Protein AF-A0A4S2FAG5-F1 (afdb_monomer)

Mean predicted aligned error: 13.87 Å

Foldseek 3Di:
DCPVVVVVVVVVVVVVVVVVVVVVVVVCVVVVNDDDPDPDPPPDQCDLVNLVVVPVVDPFDQQWKWKWFQAADPVPSHIDIDIDFPCVLPPPQDVVVVVDPDDLVPGPSGHGHGDDSVNSSCQVRPPDDDDRSTIHDIDRHHPDDDPDDDD

Secondary structure (DSSP, 8-state):
--HHHHHHHHHHHHHHHHHHHHHHHHHHHHTT------------PPPHHHHHHHHHT--S-SS-EEEE-SS--TTTSPPPEEE-BTTTT-TTT-GGGGT----TTS-TT--BPPP-HHHHHHHHH--S--S-TT----EEPPSS---PPP-

Structure (mmCIF, N/CA/C/O backbone):
data_AF-A0A4S2FAG5-F1
#
_entry.id   AF-A0A4S2FAG5-F1
#
loop_
_atom_site.group_PDB
_atom_site.id
_atom_site.type_symbol
_atom_site.label_atom_id
_atom_site.label_alt_id
_atom_site.label_comp_id
_atom_site.label_asym_id
_atom_site.label_entity_id
_atom_site.label_seq_id
_atom_site.pdbx_PDB_ins_code
_atom_site.Cartn_x
_atom_site.Cartn_y
_atom_site.Cartn_z
_atom_site.occupancy
_atom_site.B_iso_or_equiv
_atom_site.auth_seq_id
_atom_site.auth_comp_id
_atom_site.auth_asym_id
_atom_site.auth_atom_id
_atom_site.pdbx_PDB_model_num
ATOM 1 N N . MET A 1 1 ? 18.153 -6.853 29.502 1.00 52.03 1 MET A N 1
ATOM 2 C CA . MET A 1 1 ? 17.313 -7.013 30.706 1.00 52.03 1 MET A CA 1
ATOM 3 C C . MET A 1 1 ? 16.251 -5.906 30.869 1.00 52.03 1 MET A C 1
ATOM 5 O O . MET A 1 1 ? 15.653 -5.838 31.925 1.00 52.03 1 MET A O 1
ATOM 9 N N . ASN A 1 2 ? 15.927 -5.096 29.842 1.00 58.12 2 ASN A N 1
ATOM 10 C CA . ASN A 1 2 ? 14.979 -3.962 29.972 1.00 58.12 2 ASN A CA 1
ATOM 11 C C . ASN A 1 2 ? 13.579 -4.225 29.374 1.00 58.12 2 ASN A C 1
ATOM 13 O O . ASN A 1 2 ? 12.755 -3.320 29.333 1.00 58.12 2 ASN A O 1
ATOM 17 N N . GLY A 1 3 ? 13.322 -5.435 28.860 1.00 58.47 3 GLY A N 1
ATOM 18 C CA . GLY A 1 3 ? 12.026 -5.794 28.265 1.00 58.47 3 GLY A CA 1
ATOM 19 C C . GLY A 1 3 ? 10.929 -6.039 29.306 1.00 58.47 3 GLY A C 1
ATOM 20 O O . GLY A 1 3 ? 9.807 -5.598 29.099 1.00 58.47 3 GLY A O 1
ATOM 21 N N . SER A 1 4 ? 11.278 -6.659 30.443 1.00 67.38 4 SER A N 1
ATOM 22 C CA . SER A 1 4 ? 10.329 -7.005 31.521 1.00 67.38 4 SER A CA 1
ATOM 23 C C . SER A 1 4 ? 9.699 -5.764 32.150 1.00 67.38 4 SER A C 1
ATOM 25 O O . SER A 1 4 ? 8.486 -5.616 32.126 1.00 67.38 4 SER A O 1
ATOM 27 N N . LEU A 1 5 ? 10.530 -4.799 32.564 1.00 73.12 5 LEU A N 1
ATOM 28 C CA . LEU A 1 5 ? 10.079 -3.548 33.191 1.00 73.12 5 LEU A CA 1
ATOM 29 C C . LEU A 1 5 ? 9.173 -2.701 32.281 1.00 73.12 5 LEU A C 1
ATOM 31 O O . LEU A 1 5 ? 8.314 -1.967 32.758 1.00 73.12 5 LEU A O 1
ATOM 35 N N . TYR A 1 6 ? 9.365 -2.778 30.960 1.00 75.44 6 TYR A N 1
ATOM 36 C CA . TYR A 1 6 ? 8.515 -2.066 30.004 1.00 75.44 6 TYR A CA 1
ATOM 37 C C . TYR A 1 6 ? 7.152 -2.745 29.830 1.00 75.44 6 TYR A C 1
ATOM 39 O O . TYR A 1 6 ? 6.149 -2.058 29.658 1.00 75.44 6 TYR A O 1
ATOM 47 N N . GLN A 1 7 ? 7.114 -4.079 29.869 1.00 79.75 7 GLN A N 1
ATOM 48 C CA . GLN A 1 7 ? 5.867 -4.844 29.815 1.00 79.75 7 GLN A CA 1
ATOM 49 C C . GLN A 1 7 ? 5.056 -4.681 31.099 1.00 79.75 7 GLN A C 1
ATOM 51 O O . GLN A 1 7 ? 3.880 -4.352 31.003 1.00 79.75 7 GLN A O 1
ATOM 56 N N . GLU A 1 8 ? 5.699 -4.751 32.264 1.00 80.94 8 GLU A N 1
ATOM 57 C CA . GLU A 1 8 ? 5.065 -4.497 33.565 1.00 80.94 8 GLU A CA 1
ATOM 58 C C . GLU A 1 8 ? 4.441 -3.089 33.621 1.00 80.94 8 GLU A C 1
ATOM 60 O O . GLU A 1 8 ? 3.266 -2.934 33.941 1.00 80.94 8 GLU A O 1
ATOM 65 N N . GLY A 1 9 ? 5.168 -2.052 33.181 1.00 88.38 9 GLY A N 1
ATOM 66 C CA . GLY A 1 9 ? 4.621 -0.690 33.127 1.00 88.38 9 GLY A CA 1
ATOM 67 C C . GLY A 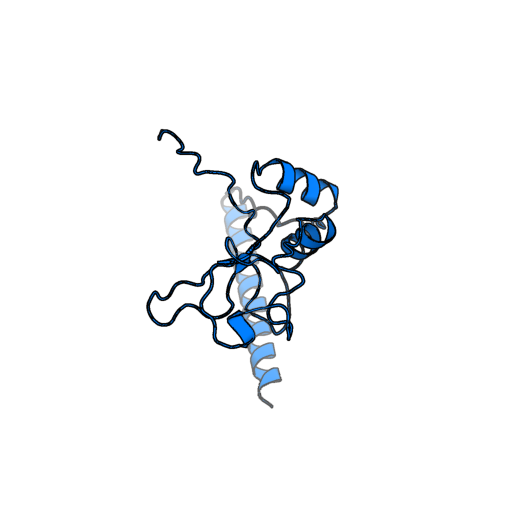1 9 ? 3.489 -0.498 32.104 1.00 88.38 9 GLY A C 1
ATOM 68 O O . GLY A 1 9 ? 2.665 0.410 32.247 1.00 88.38 9 GLY A O 1
ATOM 69 N N . LEU A 1 10 ? 3.429 -1.330 31.055 1.00 91.69 10 LEU A N 1
ATOM 70 C CA . LEU A 1 10 ? 2.287 -1.353 30.138 1.00 91.69 10 LEU A CA 1
ATOM 71 C C . LEU A 1 10 ? 1.073 -2.017 30.785 1.00 91.69 10 LEU A C 1
ATOM 73 O O . LEU A 1 10 ? -0.029 -1.493 30.641 1.00 91.69 10 LEU A O 1
ATOM 77 N N . GLU A 1 11 ? 1.273 -3.133 31.480 1.00 91.31 11 GLU A N 1
ATOM 78 C CA . GLU A 1 11 ? 0.218 -3.887 32.161 1.00 91.31 11 GLU A CA 1
ATOM 79 C C . GLU A 1 11 ? -0.445 -3.037 33.252 1.00 91.31 11 GLU A C 1
ATOM 81 O O . GLU A 1 11 ? -1.665 -2.888 33.247 1.00 91.31 11 GLU A O 1
ATOM 86 N N . GLU A 1 12 ? 0.341 -2.341 34.079 1.00 94.44 12 GLU A N 1
ATOM 87 C CA . GLU A 1 12 ? -0.184 -1.388 35.070 1.00 94.44 12 GLU A CA 1
ATOM 88 C C . GLU A 1 12 ? -1.004 -0.263 34.423 1.00 94.44 12 GLU A C 1
ATOM 90 O O . GLU A 1 12 ? -2.036 0.181 34.937 1.00 94.44 12 GLU A O 1
ATOM 95 N N . LYS A 1 13 ? -0.547 0.232 33.267 1.00 93.81 13 LYS A N 1
ATOM 96 C CA . LYS A 1 13 ? -1.264 1.276 32.534 1.00 93.81 13 LYS A CA 1
ATOM 97 C C . LYS A 1 13 ? -2.584 0.754 31.971 1.00 93.81 13 LYS A C 1
ATOM 99 O O . LYS A 1 13 ? -3.548 1.517 31.970 1.00 93.81 13 LYS A O 1
ATOM 104 N N . VAL A 1 14 ? -2.619 -0.489 31.492 1.00 95.00 14 VAL A N 1
ATOM 105 C CA . VAL A 1 14 ? -3.842 -1.143 31.009 1.00 95.00 14 VAL A CA 1
ATOM 106 C C . VAL A 1 14 ? -4.830 -1.297 32.157 1.00 95.00 14 VAL A C 1
ATOM 108 O O . VAL A 1 14 ? -5.941 -0.795 32.039 1.00 95.00 14 VAL A O 1
ATOM 111 N N . GLU A 1 15 ? -4.399 -1.842 33.295 1.00 96.50 15 GLU A N 1
ATOM 112 C CA . GLU A 1 15 ? -5.267 -2.027 34.464 1.00 96.50 15 GLU A CA 1
ATOM 113 C C . GLU A 1 15 ? -5.871 -0.694 34.940 1.00 96.50 15 GLU A C 1
ATOM 115 O O . GLU A 1 15 ? -7.067 -0.588 35.219 1.00 96.50 15 GLU A O 1
ATOM 120 N N . ARG A 1 16 ? -5.060 0.372 34.988 1.00 96.44 16 ARG A N 1
ATOM 121 C CA . ARG A 1 16 ? -5.545 1.711 35.351 1.00 96.44 16 ARG A CA 1
ATOM 122 C C . ARG A 1 16 ? -6.589 2.238 34.364 1.00 96.44 16 ARG A C 1
ATOM 124 O O . ARG A 1 16 ? -7.591 2.802 34.796 1.00 96.44 16 ARG A O 1
ATOM 131 N N . LEU A 1 17 ? -6.351 2.078 33.062 1.00 94.56 17 LEU A N 1
ATOM 132 C CA . LEU A 1 17 ? -7.279 2.524 32.016 1.00 94.56 17 LEU A CA 1
ATOM 133 C C . LEU A 1 17 ? -8.574 1.705 32.010 1.00 94.56 17 LEU A C 1
ATOM 135 O O . LEU A 1 17 ? -9.634 2.237 31.689 1.00 94.56 17 LEU A O 1
ATOM 139 N N . GLU A 1 18 ? -8.507 0.424 32.361 1.00 93.44 18 GLU A N 1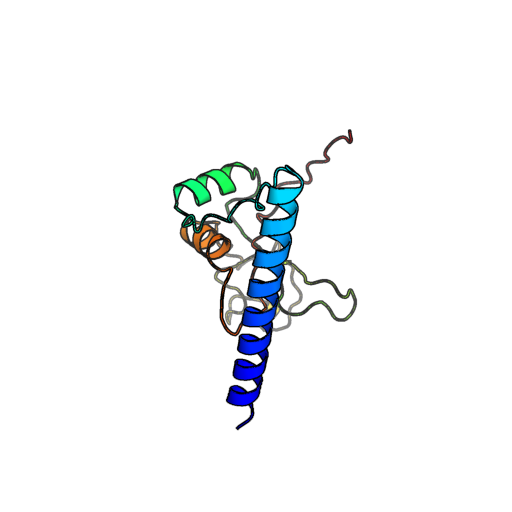
ATOM 140 C CA . GLU A 1 18 ? -9.681 -0.438 32.497 1.00 93.44 18 GLU A CA 1
ATOM 141 C C . GLU A 1 18 ? -10.553 0.010 33.673 1.00 93.44 18 GLU A C 1
ATOM 143 O O . GLU A 1 18 ? -11.743 0.252 33.474 1.00 93.44 18 GLU A O 1
ATOM 148 N N . LYS A 1 19 ? -9.959 0.267 34.846 1.00 96.88 19 LYS A N 1
ATOM 149 C CA . LYS A 1 19 ? -10.680 0.822 36.009 1.00 96.88 19 LYS A CA 1
ATOM 150 C C . LYS A 1 19 ? -11.300 2.189 35.723 1.00 96.88 19 LYS A C 1
ATOM 152 O O . LYS A 1 19 ? -12.432 2.455 36.122 1.00 96.88 19 LYS A O 1
ATOM 157 N N . GLU A 1 20 ? -10.574 3.067 35.029 1.00 96.00 20 GLU A N 1
ATOM 158 C CA . GLU A 1 20 ? -11.098 4.376 34.629 1.00 96.00 20 GLU A CA 1
ATOM 159 C C . GLU A 1 20 ? -12.286 4.227 33.669 1.00 96.00 20 GLU A C 1
ATOM 161 O O . GLU A 1 20 ? -13.317 4.867 33.864 1.00 96.00 20 GLU A O 1
ATOM 166 N N . ASN A 1 21 ? -12.197 3.324 32.689 1.00 93.50 21 ASN A N 1
ATOM 167 C CA . ASN A 1 21 ? -13.310 3.022 31.790 1.00 93.50 21 ASN A CA 1
ATOM 168 C C . ASN A 1 21 ? -14.532 2.465 32.527 1.00 93.50 21 ASN A C 1
ATOM 170 O O . ASN A 1 21 ? -15.654 2.848 32.202 1.00 93.50 21 ASN A O 1
ATOM 174 N N . GLU A 1 22 ? -14.349 1.570 33.498 1.00 94.69 22 GLU A N 1
ATOM 175 C CA . GLU A 1 22 ? -15.449 1.045 34.318 1.00 94.69 22 GLU A CA 1
ATOM 176 C C . GLU A 1 22 ? -16.132 2.156 35.119 1.00 94.69 22 GLU A C 1
ATOM 178 O O . GLU A 1 22 ? -17.359 2.279 35.096 1.00 94.69 22 GLU A O 1
ATOM 183 N N . TYR A 1 23 ? -15.343 3.022 35.758 1.00 95.81 23 TYR A N 1
ATOM 184 C CA . TYR A 1 23 ? -15.868 4.170 36.488 1.00 95.81 23 TYR A CA 1
ATOM 185 C C . TYR A 1 23 ? -16.647 5.122 35.571 1.00 95.81 23 TYR A C 1
ATOM 187 O O . TYR A 1 23 ? -17.782 5.489 35.885 1.00 95.81 23 TYR A O 1
ATOM 195 N N . LEU A 1 24 ? -16.087 5.471 34.410 1.00 93.75 24 LEU A N 1
ATOM 196 C CA . LEU A 1 24 ? -16.747 6.335 33.432 1.00 93.75 24 LEU A CA 1
ATOM 197 C C . LEU A 1 24 ? -18.054 5.718 32.926 1.00 93.75 24 LEU A C 1
ATOM 199 O O . LEU A 1 24 ? -19.066 6.411 32.879 1.00 93.75 24 LEU A O 1
ATOM 203 N N . LYS A 1 25 ? -18.075 4.414 32.622 1.00 90.81 25 LYS A N 1
ATOM 204 C CA . LYS A 1 25 ? -19.301 3.705 32.220 1.00 90.81 25 LYS A CA 1
ATOM 205 C C . LYS A 1 25 ? -20.375 3.758 33.304 1.00 90.81 25 LYS A C 1
ATOM 207 O O . LYS A 1 25 ? -21.522 4.058 32.991 1.00 90.81 25 LYS A O 1
ATOM 212 N N . SER A 1 26 ? -20.001 3.553 34.569 1.00 94.25 26 SER A N 1
ATOM 213 C CA . SER A 1 26 ? -20.945 3.652 35.692 1.00 94.25 26 SER A CA 1
ATOM 214 C C . SER A 1 26 ? -21.523 5.064 35.850 1.00 94.25 26 SER A C 1
ATOM 216 O O . SER A 1 26 ? -22.695 5.237 36.186 1.00 94.25 26 SER A O 1
ATOM 218 N N . LEU A 1 27 ? -20.718 6.093 35.561 1.00 95.69 27 LEU A N 1
ATOM 219 C CA . LEU A 1 27 ? -21.157 7.483 35.597 1.00 95.69 27 LEU A CA 1
ATOM 220 C C . LEU A 1 27 ? -22.138 7.775 34.454 1.00 95.69 27 LEU A C 1
ATOM 222 O O . LEU A 1 27 ? -23.168 8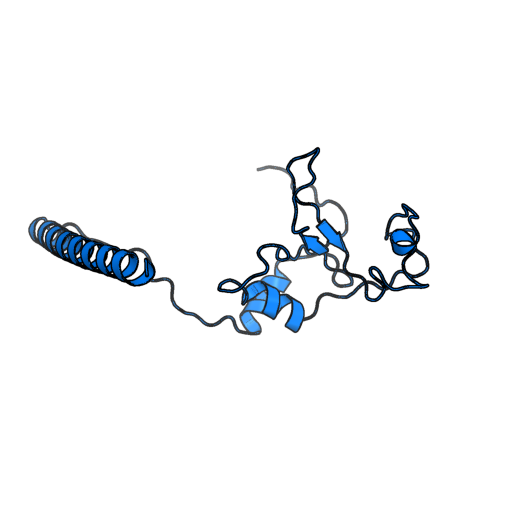.406 34.682 1.00 95.69 27 LEU A O 1
ATOM 226 N N . LEU A 1 28 ? -21.853 7.282 33.247 1.00 93.81 28 LEU A N 1
ATOM 227 C CA . LEU A 1 28 ? -22.736 7.428 32.087 1.00 93.81 28 LEU A CA 1
ATOM 228 C C . LEU A 1 28 ? -24.092 6.756 32.335 1.00 93.81 28 LEU A C 1
ATOM 230 O O . LEU A 1 28 ? -25.123 7.385 32.111 1.00 93.81 28 LEU A O 1
ATOM 234 N N . GLU A 1 29 ? -24.098 5.544 32.899 1.00 91.94 29 GLU A N 1
ATOM 235 C CA . GLU A 1 29 ? -25.322 4.828 33.283 1.00 91.94 29 GLU A CA 1
ATOM 236 C C . GLU A 1 29 ? -26.125 5.598 34.340 1.00 91.94 29 GLU A C 1
ATOM 238 O O . GLU A 1 29 ? -27.321 5.840 34.171 1.00 91.94 29 GLU A O 1
ATOM 243 N N . LYS A 1 30 ? -25.457 6.078 35.398 1.00 95.62 30 LYS A N 1
ATOM 244 C CA . LYS A 1 30 ? -26.086 6.881 36.457 1.00 95.62 30 LYS A CA 1
ATOM 245 C C . LYS A 1 30 ? -26.750 8.149 35.917 1.00 95.62 30 LYS A C 1
ATOM 247 O O . LYS A 1 30 ? -27.798 8.555 36.420 1.00 95.62 30 LYS A O 1
ATOM 252 N N . HIS A 1 31 ? -26.133 8.785 34.926 1.00 95.62 31 HIS A N 1
ATOM 253 C CA . HIS A 1 31 ? -26.643 9.998 34.292 1.00 95.62 31 HIS A CA 1
ATOM 254 C C . HIS A 1 31 ? -27.530 9.726 33.070 1.00 95.62 31 HIS A C 1
ATOM 256 O O . HIS A 1 31 ? -27.977 10.685 32.445 1.00 95.62 31 HIS A O 1
ATOM 262 N N . GLN A 1 32 ? -27.817 8.455 32.758 1.00 91.06 32 GLN A N 1
ATOM 263 C CA . GLN A 1 32 ? -28.637 8.034 31.616 1.00 91.06 32 GLN A CA 1
ATOM 264 C C . GLN A 1 32 ? -28.126 8.606 30.281 1.00 91.06 32 GLN A C 1
ATOM 266 O O . GLN A 1 32 ? -28.904 8.953 29.395 1.00 91.06 32 GLN A O 1
ATOM 271 N N . ILE A 1 33 ? -26.804 8.733 30.149 1.00 91.62 33 ILE A N 1
ATOM 272 C CA . ILE A 1 33 ? -26.145 9.179 28.922 1.00 91.62 33 ILE A CA 1
ATOM 273 C C . ILE A 1 33 ? -25.858 7.934 28.085 1.00 91.62 33 ILE A C 1
ATOM 275 O O . ILE A 1 33 ? -25.064 7.085 28.493 1.00 91.62 33 ILE A O 1
ATOM 279 N N . GLU A 1 34 ? -26.485 7.823 26.912 1.00 86.56 34 GLU A N 1
ATOM 280 C CA . GLU A 1 34 ? -26.157 6.760 25.961 1.00 86.56 34 GLU A CA 1
ATOM 281 C C 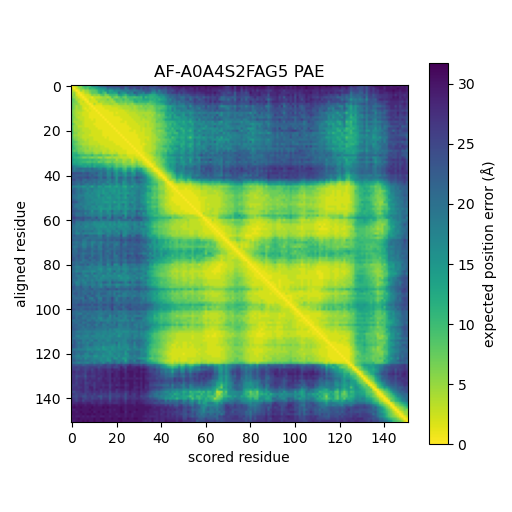. GLU A 1 34 ? -24.694 6.875 25.518 1.00 86.56 34 GLU A C 1
ATOM 283 O O . GLU A 1 34 ? -24.240 7.911 25.028 1.00 86.56 34 GLU A O 1
ATOM 288 N N . PHE A 1 35 ? -23.953 5.783 25.694 1.00 81.75 35 PHE A N 1
ATOM 289 C CA . PHE A 1 35 ? -22.593 5.628 25.206 1.00 81.75 35 PHE A CA 1
ATOM 290 C C . PHE A 1 35 ? -22.606 4.619 24.067 1.00 81.75 35 PHE A C 1
ATOM 292 O O . PHE A 1 35 ? -22.756 3.423 24.310 1.00 81.75 35 PHE A O 1
ATOM 299 N N . ASP A 1 36 ? -22.441 5.100 22.837 1.00 78.19 36 ASP A N 1
ATOM 300 C CA . ASP A 1 36 ? -22.176 4.240 21.689 1.00 78.19 36 ASP A CA 1
ATOM 301 C C . ASP A 1 36 ? -20.667 3.945 21.659 1.00 78.19 36 ASP A C 1
ATOM 303 O O . ASP A 1 36 ? -19.872 4.848 21.359 1.00 78.19 36 ASP A O 1
ATOM 307 N N . PRO A 1 37 ? -20.214 2.739 22.053 1.00 72.69 37 PRO A N 1
ATOM 308 C CA . PRO A 1 37 ? -18.813 2.396 21.907 1.00 72.69 37 PRO A CA 1
ATOM 309 C C . PRO A 1 37 ? -18.453 2.513 20.425 1.00 72.69 37 PRO A C 1
ATOM 311 O O . PRO A 1 37 ? -19.104 1.902 19.583 1.00 72.69 37 PRO A O 1
ATOM 314 N N . LEU A 1 38 ? -17.404 3.293 20.119 1.00 70.25 38 LEU A N 1
ATOM 315 C CA . LEU A 1 38 ? -16.857 3.427 18.763 1.00 70.25 38 LEU A CA 1
ATOM 316 C C . LEU A 1 38 ? -16.884 2.071 18.045 1.00 70.25 38 LEU A C 1
ATOM 318 O O . LEU A 1 38 ? -16.503 1.075 18.674 1.00 70.25 38 LEU A O 1
ATOM 322 N N . PRO A 1 39 ? -17.291 2.024 16.760 1.00 62.31 39 PRO A N 1
ATOM 323 C CA . PRO A 1 39 ? -17.530 0.775 16.061 1.00 62.31 39 PRO A CA 1
ATOM 324 C C . PRO A 1 39 ? -16.319 -0.126 16.232 1.00 62.31 39 PRO A C 1
ATOM 326 O O . PRO A 1 39 ? -15.203 0.211 15.820 1.00 62.31 39 PRO A O 1
ATOM 329 N N . PHE A 1 40 ? -16.553 -1.254 16.902 1.00 60.44 40 PHE A N 1
ATOM 330 C CA . PHE A 1 40 ? -15.585 -2.323 17.023 1.00 60.44 40 PHE A CA 1
ATOM 331 C C . PHE A 1 40 ? -15.106 -2.621 15.607 1.00 60.44 40 PHE A C 1
ATOM 333 O O . PHE A 1 40 ? -15.903 -3.010 14.752 1.00 60.44 40 PHE A O 1
ATOM 340 N N . ILE A 1 41 ? -13.828 -2.356 15.326 1.00 61.44 41 ILE A N 1
ATOM 341 C CA . ILE A 1 41 ? -13.244 -2.695 14.033 1.00 61.44 41 ILE A CA 1
ATOM 342 C C . ILE A 1 41 ? -13.339 -4.213 13.957 1.00 61.44 41 ILE A C 1
ATOM 344 O O . ILE A 1 41 ? -12.551 -4.916 14.588 1.00 61.44 41 ILE A O 1
ATOM 348 N N . HIS A 1 42 ? -14.352 -4.714 13.252 1.00 56.28 42 HIS A N 1
ATOM 349 C CA . HIS A 1 42 ? -14.491 -6.135 13.017 1.00 56.28 42 HIS A CA 1
ATOM 350 C C . HIS A 1 42 ? -13.179 -6.617 12.400 1.00 56.28 42 HIS A C 1
ATOM 352 O O . HIS A 1 42 ? -12.685 -6.024 11.437 1.00 56.28 42 HIS A O 1
ATOM 358 N N . ASP A 1 43 ? -12.615 -7.692 12.954 1.00 67.12 43 ASP A N 1
ATOM 359 C CA . ASP A 1 43 ? -11.497 -8.436 12.364 1.00 67.12 43 ASP A CA 1
ATOM 360 C C . ASP A 1 43 ? -11.995 -9.181 11.105 1.00 67.12 43 ASP A C 1
ATOM 362 O O . ASP A 1 43 ? -11.887 -10.401 10.952 1.00 67.12 43 ASP A O 1
ATOM 366 N N . GLU A 1 44 ? -12.620 -8.444 10.189 1.00 73.31 44 GLU A N 1
ATOM 367 C CA . GLU A 1 44 ? -13.113 -8.974 8.941 1.00 73.31 44 GLU A CA 1
ATOM 368 C C . GLU A 1 44 ? -11.913 -9.266 8.046 1.00 73.31 44 GLU A C 1
ATOM 370 O O . GLU A 1 44 ? -11.131 -8.395 7.648 1.00 73.31 44 GLU A O 1
ATOM 375 N N . LYS A 1 45 ? -11.727 -10.552 7.754 1.00 82.62 45 LYS A N 1
ATOM 376 C CA . LYS A 1 45 ? -10.622 -10.994 6.916 1.00 82.62 45 LYS A CA 1
ATOM 377 C C . LYS A 1 45 ? -10.859 -10.503 5.494 1.00 82.62 45 LYS A C 1
ATOM 379 O O . LYS A 1 45 ? -11.875 -10.800 4.875 1.00 82.62 45 LYS A O 1
ATOM 384 N N . ILE A 1 46 ? -9.867 -9.819 4.936 1.00 85.38 46 ILE A N 1
ATOM 385 C CA . ILE A 1 46 ? -9.897 -9.384 3.539 1.00 85.38 46 ILE A CA 1
ATOM 386 C C . ILE A 1 46 ? -9.971 -10.621 2.627 1.00 85.38 46 ILE A C 1
ATOM 388 O O . ILE A 1 46 ? -9.065 -11.465 2.618 1.00 85.38 46 ILE A O 1
ATOM 392 N N . THR A 1 47 ? -11.059 -10.726 1.864 1.00 90.50 47 THR A N 1
ATOM 393 C CA . THR A 1 47 ? -11.322 -11.805 0.906 1.00 90.50 47 THR A CA 1
ATOM 394 C C . THR A 1 47 ? -11.012 -11.357 -0.522 1.00 90.50 47 THR A C 1
ATOM 396 O O . THR A 1 47 ? -10.759 -10.181 -0.792 1.00 90.50 47 THR A O 1
ATOM 399 N N . GLU A 1 48 ? -11.026 -12.290 -1.476 1.00 88.12 48 GLU A N 1
ATOM 400 C CA . GLU A 1 48 ? -10.875 -11.934 -2.893 1.00 88.12 48 GLU A CA 1
ATOM 401 C C . GLU A 1 48 ? -12.008 -11.042 -3.406 1.00 88.12 48 GLU A C 1
ATOM 403 O O . GLU A 1 48 ? -11.780 -10.228 -4.298 1.00 88.12 48 GLU A O 1
ATOM 408 N N . VAL A 1 49 ? -13.213 -11.164 -2.843 1.00 89.81 49 VAL A N 1
ATOM 409 C CA . VAL A 1 49 ? -14.350 -10.309 -3.205 1.00 89.81 49 VAL A CA 1
ATOM 410 C C . VAL A 1 49 ? -14.039 -8.858 -2.841 1.00 89.81 49 VAL A C 1
ATOM 412 O O . VAL A 1 49 ? -14.211 -7.976 -3.680 1.00 89.81 49 VAL A O 1
ATOM 415 N N . HIS A 1 50 ? -13.464 -8.621 -1.656 1.00 88.94 50 HIS A N 1
ATOM 416 C CA . HIS A 1 50 ? -12.995 -7.295 -1.240 1.00 88.94 50 HIS A CA 1
ATOM 417 C C . HIS A 1 50 ? -11.916 -6.750 -2.183 1.00 88.94 50 HIS A C 1
ATOM 419 O O . HIS A 1 50 ? -11.981 -5.591 -2.584 1.00 88.94 50 HIS A O 1
ATOM 425 N N . VAL A 1 51 ? -10.966 -7.592 -2.609 1.00 88.38 51 VAL A N 1
ATOM 426 C CA . VAL A 1 51 ? -9.931 -7.209 -3.586 1.00 88.38 51 VAL A CA 1
ATOM 427 C C . VAL A 1 51 ? -10.537 -6.802 -4.932 1.00 88.38 51 VAL A C 1
ATOM 429 O O . VAL A 1 51 ? -10.159 -5.770 -5.485 1.00 88.38 51 VAL A O 1
ATOM 432 N N . ARG A 1 52 ? -11.475 -7.593 -5.470 1.00 89.00 52 ARG A N 1
ATOM 433 C CA . ARG A 1 52 ? -12.134 -7.299 -6.755 1.00 89.00 52 ARG A CA 1
ATOM 434 C C . ARG A 1 52 ? -12.965 -6.025 -6.671 1.00 89.00 52 ARG A C 1
ATOM 436 O O . ARG A 1 52 ? -12.884 -5.193 -7.572 1.00 89.00 52 ARG A O 1
ATOM 443 N N . PHE A 1 53 ? -13.712 -5.855 -5.583 1.00 89.69 53 PHE A N 1
ATOM 444 C CA . PHE A 1 53 ? -14.496 -4.653 -5.333 1.00 89.69 53 PHE A CA 1
ATOM 445 C C . PHE A 1 53 ? -13.600 -3.415 -5.237 1.00 89.69 53 PHE A C 1
ATOM 447 O O . PHE A 1 53 ? -13.814 -2.459 -5.978 1.00 89.69 53 PHE A O 1
ATOM 454 N N . PHE A 1 54 ? -12.537 -3.466 -4.430 1.00 85.75 54 PHE A N 1
ATOM 455 C CA . PHE A 1 54 ? -11.546 -2.393 -4.336 1.00 85.75 54 PHE A CA 1
ATOM 456 C C . PHE A 1 54 ? -10.966 -2.040 -5.706 1.00 85.75 54 PHE A C 1
ATOM 458 O O . PHE A 1 54 ? -10.959 -0.878 -6.097 1.00 85.75 54 PHE A O 1
ATOM 465 N N . TYR A 1 55 ? -10.540 -3.044 -6.475 1.00 85.19 55 TYR A N 1
ATOM 466 C CA . TYR A 1 55 ? -9.974 -2.822 -7.800 1.00 85.19 55 TYR A CA 1
ATOM 467 C C . TYR A 1 55 ? -10.969 -2.181 -8.776 1.00 85.19 55 TYR A C 1
ATOM 469 O O . TYR A 1 55 ? -10.578 -1.310 -9.550 1.00 85.19 55 TYR A O 1
ATOM 477 N N . SER A 1 56 ? -12.254 -2.547 -8.706 1.00 86.25 56 SER A N 1
ATOM 478 C CA . SER A 1 56 ? -13.299 -1.998 -9.583 1.00 86.25 56 SER A CA 1
ATOM 479 C C . SER A 1 56 ? -13.506 -0.485 -9.446 1.00 86.25 56 SER A C 1
ATOM 481 O O . SER A 1 56 ? -13.987 0.158 -10.380 1.00 86.25 56 SER A O 1
ATOM 483 N N . MET A 1 57 ? -13.101 0.100 -8.314 1.00 86.62 57 MET A N 1
ATOM 484 C CA . MET A 1 57 ? -13.186 1.545 -8.082 1.00 86.62 57 MET A CA 1
ATOM 485 C C . MET A 1 57 ? -12.181 2.335 -8.929 1.00 86.62 57 MET A C 1
ATOM 487 O O . MET A 1 57 ? -12.351 3.535 -9.141 1.00 86.62 57 MET A O 1
ATOM 491 N N . PHE A 1 58 ? -11.132 1.682 -9.433 1.00 83.25 58 PHE A N 1
ATOM 492 C CA . PHE A 1 58 ? -10.070 2.331 -10.186 1.00 83.25 58 PHE A CA 1
ATOM 493 C C . PHE A 1 58 ? -10.231 2.082 -11.683 1.00 83.25 58 PHE A C 1
ATOM 495 O O . PHE A 1 58 ? -10.303 0.950 -12.147 1.00 83.25 58 PHE A O 1
ATOM 502 N N . ARG A 1 59 ? -10.198 3.159 -12.471 1.00 77.38 59 ARG A N 1
ATOM 503 C CA . ARG A 1 59 ? -10.256 3.104 -13.944 1.00 77.38 59 ARG A CA 1
ATOM 504 C C . ARG A 1 59 ? -8.897 3.381 -14.598 1.00 77.38 59 ARG A C 1
ATOM 506 O O . ARG A 1 59 ? -8.808 4.077 -15.604 1.00 77.38 59 ARG A O 1
ATOM 513 N N . GLY A 1 60 ? -7.825 2.890 -13.977 1.00 80.81 60 GLY A N 1
ATOM 514 C CA . GLY A 1 60 ? -6.441 3.139 -14.392 1.00 80.81 60 GLY A CA 1
ATOM 515 C C . GLY A 1 60 ? -5.826 2.033 -15.254 1.00 80.81 60 GLY A C 1
ATOM 516 O O . GLY A 1 60 ? -6.498 1.112 -15.711 1.00 80.81 60 GLY A O 1
ATOM 517 N N . ARG A 1 61 ? -4.510 2.123 -15.467 1.00 84.75 61 ARG A N 1
ATOM 518 C CA . ARG A 1 61 ? -3.734 1.093 -16.169 1.00 84.75 61 ARG A CA 1
ATOM 519 C C . ARG A 1 61 ? -3.702 -0.206 -15.367 1.00 84.75 61 ARG A C 1
ATOM 521 O O . ARG A 1 61 ? -3.338 -0.188 -14.197 1.00 84.75 61 ARG A O 1
ATOM 528 N N . SER A 1 62 ? -4.018 -1.324 -16.018 1.00 86.31 62 SER A N 1
ATOM 529 C CA . SER A 1 62 ? -3.923 -2.681 -15.459 1.00 86.31 62 SER A CA 1
ATOM 530 C C . SER A 1 62 ? -2.598 -3.377 -15.789 1.00 86.31 62 SER A C 1
ATOM 532 O O . SER A 1 62 ? -2.219 -4.343 -15.131 1.00 86.31 62 SER A O 1
ATOM 534 N N . ASP A 1 63 ? -1.869 -2.875 -16.786 1.00 88.12 63 ASP A N 1
ATOM 535 C CA . ASP A 1 63 ? -0.640 -3.467 -17.317 1.00 88.12 63 ASP A CA 1
ATOM 536 C C . ASP A 1 63 ? 0.617 -3.103 -16.512 1.00 88.12 63 ASP A C 1
ATOM 538 O O . ASP A 1 63 ? 1.671 -3.710 -16.697 1.00 88.12 63 ASP A O 1
ATOM 542 N N . VAL A 1 64 ? 0.517 -2.129 -15.603 1.00 88.69 64 VAL A N 1
ATOM 543 C CA . VAL A 1 64 ? 1.611 -1.727 -14.718 1.00 88.69 64 VAL A CA 1
ATOM 544 C C . VAL A 1 64 ? 1.092 -1.221 -13.377 1.00 88.69 64 VAL A C 1
ATOM 546 O O . VAL A 1 64 ? 0.134 -0.451 -13.314 1.00 88.69 64 VAL A O 1
ATOM 549 N N . TYR A 1 65 ? 1.791 -1.576 -12.303 1.00 87.44 65 TYR A N 1
ATOM 550 C CA . TYR A 1 65 ? 1.645 -0.927 -11.002 1.00 87.44 65 TYR A CA 1
ATOM 551 C C . TYR A 1 65 ? 2.926 -0.238 -10.560 1.00 87.44 65 TYR A C 1
ATOM 553 O O . TYR A 1 65 ? 4.025 -0.591 -10.994 1.00 87.44 65 TYR A O 1
ATOM 561 N N . ALA A 1 66 ? 2.794 0.741 -9.667 1.00 86.12 66 ALA A N 1
ATOM 562 C CA . ALA A 1 66 ? 3.933 1.392 -9.041 1.00 86.12 66 ALA A CA 1
ATOM 563 C C . ALA A 1 66 ? 4.113 0.940 -7.592 1.00 86.12 66 ALA A C 1
ATOM 565 O O . ALA A 1 66 ? 3.139 0.680 -6.893 1.00 86.12 66 ALA A O 1
ATOM 566 N N . LYS A 1 67 ? 5.366 0.908 -7.137 1.00 84.50 67 LYS A N 1
ATOM 567 C CA . LYS A 1 67 ? 5.703 0.825 -5.714 1.00 84.50 67 LYS A CA 1
ATOM 568 C C . LYS A 1 67 ? 6.209 2.169 -5.220 1.00 84.50 67 LYS A C 1
ATOM 570 O O . LYS A 1 67 ? 6.812 2.935 -5.978 1.00 84.50 67 LYS A O 1
ATOM 575 N N . ARG A 1 68 ? 5.985 2.441 -3.939 1.00 80.88 68 ARG A N 1
ATOM 576 C CA . ARG A 1 68 ? 6.516 3.619 -3.253 1.00 80.88 68 ARG A CA 1
ATOM 577 C C . ARG A 1 68 ? 7.958 3.385 -2.833 1.00 80.88 68 ARG A C 1
ATOM 579 O O . ARG A 1 68 ? 8.299 2.317 -2.342 1.00 80.88 68 ARG A O 1
ATOM 586 N N . SER A 1 69 ? 8.805 4.395 -2.985 1.00 78.06 69 SER A N 1
ATOM 587 C CA . SER A 1 69 ? 10.184 4.329 -2.528 1.00 78.06 69 SER A CA 1
ATOM 588 C C . SER A 1 69 ? 10.248 4.286 -1.004 1.00 78.06 69 SER A C 1
ATOM 590 O O . SER A 1 69 ? 9.554 5.012 -0.288 1.00 78.06 69 SER A O 1
ATOM 592 N N . GLY A 1 70 ? 11.147 3.450 -0.498 1.00 71.50 70 GLY A N 1
ATOM 593 C CA . GLY A 1 70 ? 11.325 3.292 0.937 1.00 71.50 70 GLY A CA 1
ATOM 594 C C . GLY A 1 70 ? 12.025 4.435 1.641 1.00 71.50 70 GLY A C 1
ATOM 595 O O . GLY A 1 70 ? 11.870 4.617 2.845 1.00 71.50 70 GLY A O 1
ATOM 596 N N . LYS A 1 71 ? 12.827 5.193 0.903 1.00 74.81 71 LYS A N 1
ATOM 597 C CA . LYS A 1 71 ? 13.449 6.410 1.401 1.00 74.81 71 LYS A CA 1
ATOM 598 C C . LYS A 1 71 ? 12.816 7.593 0.671 1.00 74.81 71 LYS A C 1
ATOM 600 O O . LYS A 1 71 ? 12.667 7.516 -0.557 1.00 74.81 71 LYS A O 1
ATOM 605 N N . PRO A 1 72 ? 12.423 8.652 1.394 1.00 79.75 72 PRO A N 1
ATOM 606 C CA . PRO A 1 72 ? 12.110 9.925 0.774 1.00 79.75 72 PRO A CA 1
ATOM 607 C C . PRO A 1 72 ? 13.328 10.457 0.023 1.00 79.75 72 PRO A C 1
ATOM 609 O O . PRO A 1 72 ? 14.471 10.173 0.386 1.00 79.75 72 PRO A O 1
ATOM 612 N N . ASN A 1 73 ? 13.087 11.218 -1.034 1.00 76.69 73 ASN A N 1
ATOM 613 C CA . ASN A 1 73 ? 14.146 11.936 -1.719 1.00 76.69 73 ASN A CA 1
ATOM 614 C C . ASN A 1 73 ? 14.695 13.021 -0.784 1.00 76.69 73 ASN A C 1
ATOM 616 O O . ASN A 1 73 ? 13.935 13.860 -0.307 1.00 76.69 73 ASN A O 1
ATOM 620 N N . SER A 1 74 ? 16.009 13.035 -0.556 1.00 80.38 74 SER A N 1
ATOM 621 C CA . SER A 1 74 ? 16.665 14.000 0.333 1.00 80.38 74 SER A CA 1
ATOM 622 C C . SER A 1 74 ? 16.432 15.460 -0.064 1.00 80.38 74 SER A C 1
ATOM 624 O O . SER A 1 74 ? 16.515 16.332 0.790 1.00 80.38 74 SER A O 1
ATOM 626 N N . LYS A 1 75 ? 16.139 15.737 -1.343 1.00 80.81 75 LYS A N 1
ATOM 627 C CA . LYS A 1 75 ? 15.888 17.098 -1.842 1.00 80.81 75 LYS A CA 1
ATOM 628 C C . LYS A 1 75 ? 14.443 17.556 -1.661 1.00 80.81 75 LYS A C 1
ATOM 630 O O . LYS A 1 75 ? 14.214 18.726 -1.399 1.00 80.81 75 LYS A O 1
ATOM 635 N N . THR A 1 76 ? 13.473 16.661 -1.849 1.00 80.19 76 THR A N 1
ATOM 636 C CA . THR A 1 76 ? 12.043 17.027 -1.832 1.00 80.19 76 THR A CA 1
ATOM 637 C C . THR A 1 76 ? 11.329 16.591 -0.559 1.00 80.19 76 THR A C 1
ATOM 639 O O . THR A 1 76 ? 10.177 16.953 -0.358 1.00 80.19 76 THR A O 1
ATOM 642 N N . GLY A 1 77 ? 11.954 15.757 0.276 1.00 83.06 77 GLY A N 1
ATOM 643 C CA . GLY A 1 77 ? 11.327 15.158 1.457 1.00 83.06 77 GLY A CA 1
ATOM 644 C C . GLY A 1 77 ? 10.198 14.171 1.135 1.00 83.06 77 GLY A C 1
ATOM 645 O O . GLY A 1 77 ? 9.641 13.555 2.041 1.00 83.06 77 GLY A O 1
ATOM 646 N N . MET A 1 78 ? 9.870 13.973 -0.146 1.00 78.19 78 MET A N 1
ATOM 647 C CA . MET A 1 78 ? 8.774 13.119 -0.592 1.00 78.19 78 MET A CA 1
ATOM 648 C C . MET A 1 78 ? 9.297 11.765 -1.059 1.00 78.19 78 MET A C 1
ATOM 650 O O . MET A 1 78 ? 10.337 11.663 -1.715 1.00 78.19 78 MET A O 1
ATOM 654 N N . ALA A 1 79 ? 8.565 10.701 -0.741 1.00 78.69 79 ALA A N 1
ATOM 655 C CA . ALA A 1 79 ? 8.812 9.401 -1.349 1.00 78.69 79 ALA A CA 1
ATOM 656 C C . ALA A 1 79 ? 8.280 9.386 -2.782 1.00 78.69 79 ALA A C 1
ATOM 658 O O . ALA A 1 79 ? 7.168 9.837 -3.047 1.00 78.69 79 ALA A O 1
ATOM 659 N N . GLY A 1 80 ? 9.087 8.857 -3.694 1.00 79.69 80 GLY A N 1
ATOM 660 C CA . GLY A 1 80 ? 8.707 8.703 -5.089 1.00 79.69 80 GLY A CA 1
ATOM 661 C C . GLY A 1 80 ? 7.912 7.424 -5.325 1.00 79.69 80 GLY A C 1
ATOM 662 O O . GLY A 1 80 ? 7.888 6.521 -4.491 1.00 79.69 80 GLY A O 1
ATOM 663 N N . TYR A 1 81 ? 7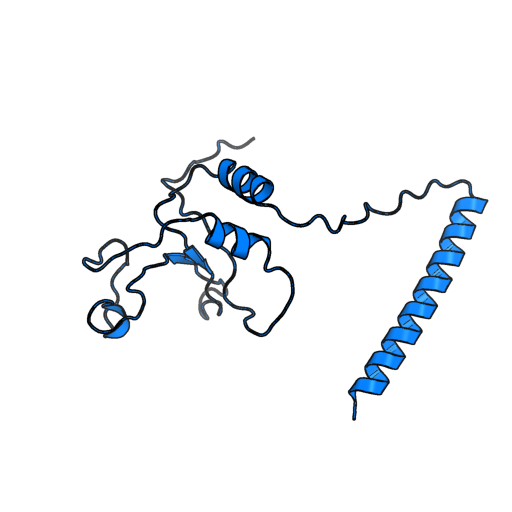.317 7.328 -6.506 1.00 83.00 81 TYR A N 1
ATOM 664 C CA . TYR A 1 81 ? 6.702 6.108 -7.019 1.00 83.00 81 TYR A CA 1
ATOM 665 C C . TYR A 1 81 ? 7.472 5.637 -8.249 1.00 83.00 81 TYR A C 1
ATOM 667 O O . TYR A 1 81 ? 7.900 6.457 -9.062 1.00 83.00 81 TYR A O 1
ATOM 675 N N . TYR A 1 82 ? 7.661 4.327 -8.392 1.00 83.56 82 TYR A N 1
ATOM 676 C CA . TYR A 1 82 ? 8.355 3.744 -9.538 1.00 83.56 82 TYR A CA 1
ATOM 677 C C . TYR A 1 82 ? 7.584 2.545 -10.108 1.00 83.56 82 TYR A C 1
ATOM 679 O O . TYR A 1 82 ? 7.115 1.701 -9.335 1.00 83.56 82 TYR A O 1
ATOM 687 N N . PRO A 1 83 ? 7.434 2.453 -11.445 1.00 89.50 83 PRO A N 1
ATOM 688 C CA . PRO A 1 83 ? 6.719 1.353 -12.081 1.00 89.50 83 PRO A CA 1
ATOM 689 C C . PRO A 1 83 ? 7.471 0.038 -11.879 1.00 89.50 83 PRO A C 1
ATOM 691 O O . PRO A 1 83 ? 8.701 -0.001 -11.984 1.00 89.50 83 PRO A O 1
ATOM 694 N N . GLN A 1 84 ? 6.737 -1.041 -11.624 1.00 90.06 84 GLN A N 1
ATOM 695 C CA . GLN A 1 84 ? 7.320 -2.371 -11.536 1.00 90.06 84 GLN A CA 1
ATOM 696 C C . GLN A 1 84 ? 7.605 -2.951 -12.913 1.00 90.06 84 GLN A C 1
ATOM 698 O O . GLN A 1 84 ? 6.813 -2.840 -13.848 1.00 90.06 84 GLN A O 1
ATOM 703 N N . CYS A 1 85 ? 8.772 -3.576 -13.017 1.00 91.19 85 CYS A N 1
ATOM 704 C CA . CYS A 1 85 ? 9.285 -4.159 -14.241 1.00 91.19 85 CYS A CA 1
ATOM 705 C C . CYS A 1 85 ? 9.972 -5.483 -13.906 1.00 91.19 85 CYS A C 1
ATOM 707 O O . CYS A 1 85 ? 10.782 -5.533 -12.980 1.00 91.19 85 CYS A O 1
ATOM 709 N N . ALA A 1 86 ? 9.709 -6.532 -14.681 1.00 92.44 86 ALA A N 1
ATOM 710 C CA . ALA A 1 86 ? 10.373 -7.827 -14.541 1.0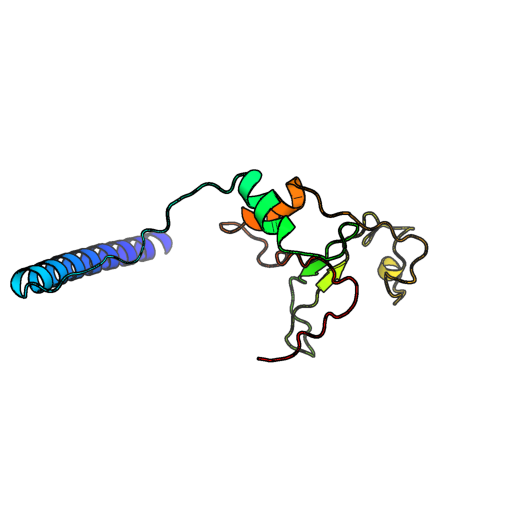0 92.44 86 ALA A CA 1
ATOM 711 C C . ALA A 1 86 ? 11.895 -7.730 -14.752 1.00 92.44 86 ALA A C 1
ATOM 713 O O . ALA A 1 86 ? 12.646 -8.559 -14.241 1.00 92.44 86 ALA A O 1
ATOM 714 N N . ASN A 1 87 ? 12.348 -6.695 -15.465 1.00 93.25 87 ASN A N 1
ATOM 715 C CA . ASN A 1 87 ? 13.753 -6.409 -15.750 1.00 93.25 87 ASN A CA 1
ATOM 716 C C . ASN A 1 87 ? 14.360 -5.341 -14.832 1.00 93.25 87 ASN A C 1
ATOM 718 O O . ASN A 1 87 ? 15.453 -4.850 -15.101 1.00 93.25 87 ASN A O 1
ATOM 722 N N . PHE A 1 88 ? 13.673 -4.942 -13.760 1.00 89.62 88 PHE A N 1
ATOM 723 C CA . PHE A 1 88 ? 14.163 -3.911 -12.846 1.00 89.62 88 PHE A CA 1
ATOM 724 C C . PHE A 1 88 ? 15.506 -4.314 -12.214 1.00 89.62 88 PHE A C 1
ATOM 726 O O . PHE A 1 88 ? 15.610 -5.377 -11.610 1.00 89.62 88 PHE A O 1
ATOM 733 N N . TRP A 1 89 ? 16.536 -3.472 -12.374 1.00 87.69 89 TRP A N 1
ATOM 734 C CA . TRP A 1 89 ? 17.907 -3.705 -11.881 1.00 87.69 89 TRP A CA 1
ATOM 735 C C . TRP A 1 89 ? 18.538 -5.054 -12.273 1.00 87.69 89 TRP A C 1
ATOM 737 O O . TRP A 1 89 ? 19.508 -5.487 -11.650 1.00 87.69 89 TRP A O 1
ATOM 747 N N . LYS A 1 90 ? 18.044 -5.713 -13.328 1.00 90.44 90 LYS A N 1
ATOM 748 C CA . LYS A 1 90 ? 18.699 -6.902 -13.884 1.00 90.44 90 LYS A CA 1
ATOM 749 C C . LYS A 1 90 ? 19.887 -6.506 -14.755 1.00 90.44 90 LYS A C 1
ATOM 751 O O . LYS A 1 90 ? 19.816 -5.525 -15.499 1.00 90.44 90 LYS A O 1
ATOM 756 N N . ASP A 1 91 ? 20.963 -7.284 -14.652 1.00 89.75 91 ASP A N 1
ATOM 757 C CA . ASP A 1 91 ? 22.148 -7.122 -15.499 1.00 89.75 91 ASP A CA 1
ATOM 758 C C . ASP A 1 91 ? 21.823 -7.365 -16.967 1.00 89.75 91 ASP A C 1
ATOM 760 O O . ASP A 1 91 ? 20.960 -8.184 -17.264 1.00 89.75 91 ASP A O 1
ATOM 764 N N . GLY A 1 92 ? 22.455 -6.620 -17.872 1.00 87.75 92 GLY 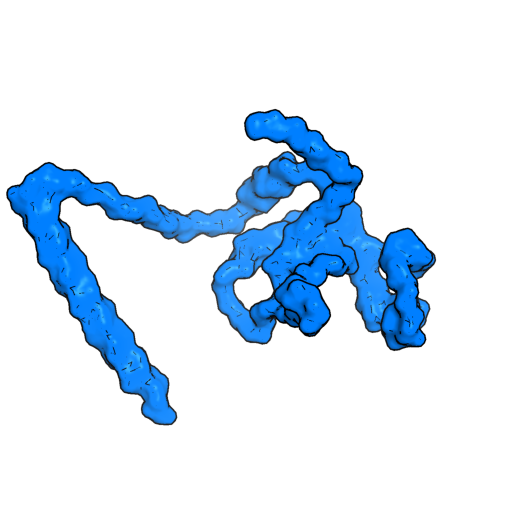A N 1
ATOM 765 C CA . GLY A 1 92 ? 22.196 -6.700 -19.317 1.00 87.75 92 GLY A CA 1
ATOM 766 C C . GLY A 1 92 ? 20.827 -6.176 -19.783 1.00 87.75 92 GLY A C 1
ATOM 767 O O . GLY A 1 92 ? 20.697 -5.779 -20.935 1.00 87.75 92 GLY A O 1
ATOM 768 N N . TYR A 1 93 ? 19.821 -6.092 -18.904 1.00 90.56 93 TYR A N 1
ATOM 769 C CA . TYR A 1 93 ? 18.478 -5.629 -19.267 1.00 90.56 93 TYR A CA 1
ATOM 770 C C . TYR A 1 93 ? 18.193 -4.194 -18.832 1.00 90.56 93 TYR A C 1
ATOM 772 O O . TYR A 1 93 ? 17.656 -3.417 -19.619 1.00 90.56 93 TYR A O 1
ATOM 780 N N . CYS A 1 94 ? 18.511 -3.829 -17.585 1.00 92.00 94 CYS A N 1
ATOM 781 C CA . CYS A 1 94 ? 18.176 -2.515 -17.041 1.00 92.00 94 CYS A CA 1
ATOM 782 C C . CYS A 1 94 ? 19.311 -1.510 -17.279 1.00 92.00 94 CYS A C 1
ATOM 784 O O . CYS A 1 94 ? 20.343 -1.610 -16.612 1.00 92.00 94 CYS A O 1
ATOM 786 N N . PRO A 1 95 ? 19.117 -0.463 -18.102 1.00 88.56 95 PRO A N 1
ATOM 787 C CA . PRO A 1 95 ? 20.178 0.515 -18.357 1.00 88.56 95 PRO A CA 1
ATOM 788 C C . PRO A 1 95 ? 20.587 1.287 -17.092 1.00 88.56 95 PRO A C 1
ATOM 790 O O . PRO A 1 95 ? 21.733 1.703 -16.951 1.00 88.56 95 PRO A O 1
ATOM 793 N N . ARG A 1 96 ? 19.669 1.413 -16.120 1.00 86.00 96 ARG A N 1
ATOM 794 C CA . ARG A 1 96 ? 19.929 2.076 -14.830 1.00 86.00 96 ARG A CA 1
ATOM 795 C C . ARG A 1 96 ? 20.973 1.359 -13.982 1.00 86.00 96 ARG A C 1
ATOM 797 O O . ARG A 1 96 ? 21.642 2.019 -13.195 1.00 86.00 96 ARG A O 1
ATOM 804 N N . LYS A 1 97 ? 21.127 0.040 -14.142 1.00 87.31 97 LYS A N 1
ATOM 805 C CA . LYS A 1 97 ? 22.171 -0.713 -13.439 1.00 87.31 97 LYS A CA 1
ATOM 806 C C . LYS A 1 97 ? 23.567 -0.316 -13.927 1.00 87.31 97 LYS A C 1
ATOM 808 O O . LYS A 1 97 ? 24.491 -0.247 -13.127 1.00 87.31 97 LYS A O 1
ATOM 813 N N . HIS A 1 98 ? 23.676 0.036 -15.205 1.00 86.44 98 HIS A N 1
ATOM 814 C CA . HIS A 1 98 ? 24.905 0.506 -15.851 1.00 86.44 98 HIS A CA 1
ATOM 815 C C . HIS A 1 98 ? 25.080 2.031 -15.768 1.00 86.44 98 HIS A C 1
ATOM 817 O O . HIS A 1 98 ? 25.828 2.616 -16.541 1.00 86.44 98 HIS A O 1
ATOM 823 N N . GLY A 1 99 ? 24.358 2.702 -14.863 1.00 84.44 99 GLY A N 1
ATOM 824 C CA . GLY A 1 99 ? 24.468 4.149 -14.651 1.00 84.44 99 GLY A CA 1
ATOM 825 C C . GLY A 1 99 ? 23.740 5.021 -15.680 1.00 84.44 99 GLY A C 1
ATOM 826 O O . GLY A 1 99 ? 23.779 6.245 -15.568 1.00 84.44 99 GLY A O 1
ATOM 827 N N . MET A 1 100 ? 23.025 4.440 -16.651 1.00 85.75 100 MET A N 1
ATOM 828 C CA . MET A 1 100 ? 22.273 5.225 -17.633 1.00 85.75 100 MET A CA 1
ATOM 829 C C . MET A 1 100 ? 20.955 5.741 -17.043 1.00 85.75 100 MET A C 1
ATOM 831 O O . MET A 1 100 ? 20.069 4.975 -16.648 1.00 85.75 100 MET A O 1
ATOM 835 N N . SER A 1 101 ? 20.787 7.064 -17.042 1.00 84.62 101 SER A N 1
ATOM 836 C CA . SER A 1 101 ? 19.563 7.728 -16.584 1.00 84.62 101 SER A CA 1
ATOM 837 C C . SER A 1 101 ? 18.517 7.802 -17.702 1.00 84.62 101 SER A C 1
ATOM 839 O O . SER A 1 101 ? 18.277 8.851 -18.295 1.00 84.62 101 SER A O 1
ATOM 841 N N . ILE A 1 102 ? 17.886 6.665 -18.009 1.00 88.38 102 ILE A N 1
ATOM 842 C CA . ILE A 1 102 ? 16.772 6.584 -18.965 1.00 88.38 102 ILE A CA 1
ATOM 843 C C . ILE A 1 102 ? 15.415 6.470 -18.250 1.00 88.38 102 ILE A C 1
ATOM 845 O O . ILE A 1 102 ? 15.267 5.830 -17.195 1.00 88.38 102 ILE A O 1
ATOM 849 N N . SER A 1 103 ? 14.387 7.099 -18.829 1.00 86.12 103 SER A N 1
ATOM 850 C CA . SER A 1 103 ? 12.997 6.907 -18.400 1.00 86.12 103 SER A CA 1
ATOM 851 C C . SER A 1 103 ? 12.529 5.494 -18.742 1.00 86.12 103 SER A C 1
ATOM 853 O O . SER A 1 103 ? 12.689 5.042 -19.874 1.00 86.12 103 SER A O 1
ATOM 855 N N . CYS A 1 104 ? 11.867 4.814 -17.801 1.00 86.38 104 CYS A N 1
ATOM 856 C CA . CYS A 1 104 ? 11.304 3.484 -18.045 1.00 86.38 104 CYS A CA 1
ATOM 857 C C . CYS A 1 104 ? 10.263 3.468 -19.178 1.00 86.38 104 CYS A C 1
ATOM 859 O O . CYS A 1 104 ? 9.999 2.402 -19.722 1.00 86.38 104 CYS A O 1
ATOM 861 N N . GLN A 1 105 ? 9.663 4.613 -19.526 1.00 85.50 105 GLN A N 1
ATOM 862 C CA . GLN A 1 105 ? 8.734 4.724 -20.660 1.00 85.50 105 GLN A CA 1
ATOM 863 C C . GLN A 1 105 ? 9.445 4.629 -22.017 1.00 85.50 105 GLN A C 1
ATOM 865 O O . GLN A 1 105 ? 8.845 4.173 -22.982 1.00 85.50 105 GLN A O 1
ATOM 870 N N . LYS A 1 106 ? 10.718 5.041 -22.079 1.00 88.00 106 LYS A N 1
ATOM 871 C CA . LYS A 1 106 ? 11.557 5.037 -23.288 1.00 88.00 106 LYS A CA 1
ATOM 872 C C . LYS A 1 106 ? 12.571 3.885 -23.299 1.00 88.00 106 LYS A C 1
ATOM 874 O O . LYS A 1 106 ? 13.478 3.883 -24.112 1.00 88.00 106 LYS A O 1
ATOM 879 N N . CYS A 1 107 ? 12.460 2.946 -22.359 1.00 89.25 107 CYS A N 1
ATOM 880 C CA . CYS A 1 107 ? 13.336 1.782 -22.288 1.00 89.25 107 CYS A CA 1
ATOM 881 C C . CYS A 1 107 ? 12.839 0.697 -23.252 1.00 89.25 107 CYS A C 1
ATOM 883 O O . CYS A 1 107 ? 11.658 0.328 -23.190 1.00 89.25 107 CYS A O 1
ATOM 885 N N . ASP A 1 108 ? 13.740 0.171 -24.080 1.00 89.69 108 ASP A N 1
ATOM 886 C CA . ASP A 1 108 ? 13.446 -0.904 -25.037 1.00 89.69 108 ASP A CA 1
ATOM 887 C C . ASP A 1 108 ? 13.255 -2.250 -24.328 1.00 89.69 108 ASP A C 1
ATOM 889 O O . ASP A 1 108 ? 12.304 -2.974 -24.600 1.00 89.69 108 ASP A O 1
ATOM 893 N N . ASN A 1 109 ? 14.057 -2.522 -23.295 1.00 90.88 109 ASN A N 1
ATOM 894 C CA . ASN A 1 109 ? 13.951 -3.726 -22.461 1.00 90.88 109 ASN A CA 1
ATOM 895 C C . ASN A 1 109 ? 12.858 -3.625 -21.376 1.00 90.88 109 ASN A C 1
ATOM 897 O O . ASN A 1 109 ? 12.949 -4.281 -20.327 1.00 90.88 109 ASN A O 1
ATOM 901 N N . ARG A 1 110 ? 11.841 -2.763 -21.554 1.00 90.75 110 ARG A N 1
ATOM 902 C CA . ARG A 1 110 ? 10.761 -2.634 -20.562 1.00 90.75 110 ARG A CA 1
ATOM 903 C C . ARG A 1 110 ? 9.874 -3.875 -20.586 1.00 90.75 110 ARG A C 1
ATOM 905 O O . ARG A 1 110 ? 9.398 -4.300 -21.630 1.00 90.75 110 ARG A O 1
ATOM 912 N N . GLN A 1 111 ? 9.584 -4.393 -19.403 1.00 93.50 111 GLN A N 1
ATOM 913 C CA . GLN A 1 111 ? 8.652 -5.495 -19.216 1.00 93.50 111 GLN A CA 1
ATOM 914 C C . GLN A 1 111 ? 7.836 -5.211 -17.961 1.00 93.50 111 GLN A C 1
ATOM 916 O O . GLN A 1 111 ? 8.209 -5.627 -16.864 1.00 93.50 111 GLN A O 1
ATOM 921 N N . TYR A 1 112 ? 6.786 -4.401 -18.100 1.00 92.75 112 TYR A N 1
ATOM 922 C CA . TYR A 1 112 ? 5.959 -4.017 -16.959 1.00 92.75 112 TYR A CA 1
ATOM 923 C C . TYR A 1 112 ? 5.239 -5.220 -16.356 1.00 92.75 112 TYR A C 1
ATOM 925 O O . TYR A 1 112 ? 4.872 -6.160 -17.058 1.00 92.75 112 TYR A O 1
ATOM 933 N N . LEU A 1 113 ? 5.078 -5.183 -15.034 1.00 91.06 113 LEU A N 1
ATOM 934 C CA . LEU A 1 113 ? 4.312 -6.183 -14.302 1.00 91.06 113 LEU A CA 1
ATOM 935 C C . LEU A 1 113 ? 2.878 -5.689 -14.134 1.00 91.06 113 LEU A C 1
ATOM 937 O O . LEU A 1 113 ? 2.657 -4.639 -13.525 1.00 91.06 113 LEU A O 1
ATOM 941 N N . SER A 1 114 ? 1.927 -6.458 -14.659 1.00 90.12 114 SER A N 1
ATOM 942 C CA . SER A 1 114 ? 0.504 -6.164 -14.540 1.00 90.12 114 SER A CA 1
ATOM 943 C C . SER A 1 114 ? 0.004 -6.311 -13.107 1.00 90.12 114 SER A C 1
ATOM 945 O O . SER A 1 114 ? 0.588 -7.001 -12.265 1.00 90.12 114 SER A O 1
ATOM 947 N N . ILE A 1 115 ? -1.102 -5.631 -12.827 1.00 87.62 115 ILE A N 1
ATOM 948 C CA . ILE A 1 115 ? -1.815 -5.753 -11.562 1.00 87.62 115 ILE A CA 1
ATOM 949 C C . ILE A 1 115 ? -2.570 -7.077 -11.568 1.00 87.62 115 ILE A C 1
ATOM 951 O O . ILE A 1 115 ? -3.444 -7.301 -12.402 1.00 87.62 115 ILE A O 1
ATOM 955 N N . THR A 1 116 ? -2.249 -7.946 -10.614 1.00 88.50 116 THR A N 1
ATOM 956 C CA . THR A 1 116 ? -2.910 -9.243 -10.438 1.00 88.50 116 THR A CA 1
ATOM 957 C C . THR A 1 116 ? -3.600 -9.323 -9.078 1.00 88.50 116 THR A C 1
ATOM 959 O O . THR A 1 116 ? -3.250 -8.601 -8.140 1.00 88.50 116 THR A O 1
ATOM 962 N N . GLY A 1 117 ? -4.576 -10.229 -8.953 1.00 86.19 117 GLY A N 1
ATOM 963 C CA . GLY A 1 117 ? -5.280 -10.492 -7.692 1.00 86.19 117 GLY A CA 1
ATOM 964 C C . GLY A 1 117 ? -4.338 -10.737 -6.503 1.00 86.19 117 GLY A C 1
ATOM 965 O O . GLY A 1 117 ? -4.524 -10.092 -5.475 1.00 86.19 117 GLY A O 1
ATOM 966 N N . PRO A 1 118 ? -3.284 -11.568 -6.632 1.00 86.94 118 PRO A N 1
ATOM 967 C CA . PRO A 1 118 ? -2.294 -11.762 -5.571 1.00 86.94 118 PRO A CA 1
ATOM 968 C C . PRO A 1 118 ? -1.546 -10.484 -5.170 1.00 86.94 118 PRO A C 1
ATOM 970 O O . PRO A 1 118 ? -1.339 -10.253 -3.982 1.00 86.94 118 PRO A O 1
ATOM 973 N N . VAL A 1 119 ? -1.178 -9.629 -6.132 1.00 85.38 119 VAL A N 1
ATOM 974 C CA . VAL A 1 119 ? -0.494 -8.351 -5.856 1.00 85.38 119 VAL A CA 1
ATOM 975 C C . VAL A 1 119 ? -1.404 -7.406 -5.069 1.00 85.38 119 VAL A C 1
ATOM 977 O O . VAL A 1 119 ? -0.962 -6.786 -4.103 1.00 85.38 119 VAL A O 1
ATOM 980 N N . LEU A 1 120 ? -2.683 -7.325 -5.442 1.00 86.50 120 LEU A N 1
ATOM 981 C CA . LEU A 1 120 ? -3.675 -6.527 -4.719 1.00 86.50 120 LEU A CA 1
ATOM 982 C C . LEU A 1 120 ? -4.002 -7.121 -3.345 1.00 86.50 120 LEU A C 1
ATOM 984 O O . LEU A 1 120 ? -4.130 -6.392 -2.369 1.00 86.50 120 LEU A O 1
ATOM 988 N N . MET A 1 121 ? -4.105 -8.444 -3.249 1.00 87.31 121 MET A N 1
ATOM 989 C CA . MET A 1 121 ? -4.350 -9.143 -1.991 1.00 87.31 121 MET A CA 1
ATOM 990 C C . MET A 1 121 ? -3.220 -8.895 -0.990 1.00 87.31 121 MET A C 1
ATOM 992 O O . MET A 1 121 ? -3.491 -8.573 0.164 1.00 87.31 121 MET A O 1
ATOM 996 N N . ALA A 1 122 ? -1.965 -9.006 -1.436 1.00 84.44 122 ALA A N 1
ATOM 997 C CA . ALA A 1 122 ? -0.797 -8.668 -0.628 1.00 84.44 122 ALA A CA 1
ATOM 998 C C . ALA A 1 122 ? -0.831 -7.191 -0.208 1.00 84.44 122 ALA A C 1
ATOM 1000 O O . ALA A 1 122 ? -0.668 -6.887 0.971 1.00 84.44 122 ALA A O 1
ATOM 1001 N N . HIS A 1 123 ? -1.159 -6.286 -1.138 1.00 80.75 123 HIS A N 1
ATOM 1002 C CA . HIS A 1 123 ? -1.298 -4.861 -0.839 1.00 80.75 123 HIS A CA 1
ATOM 1003 C C . HIS A 1 123 ? -2.323 -4.573 0.268 1.00 80.75 123 HIS A C 1
ATOM 1005 O O . HIS A 1 123 ? -2.043 -3.762 1.148 1.00 80.75 123 HIS A O 1
ATOM 1011 N N . LEU A 1 124 ? -3.491 -5.222 0.228 1.00 81.62 124 LEU A N 1
ATOM 1012 C CA . LEU A 1 124 ? -4.570 -4.980 1.186 1.00 81.62 124 LEU A CA 1
ATOM 1013 C C . LEU A 1 124 ? -4.347 -5.693 2.532 1.00 81.62 124 LEU A C 1
ATOM 1015 O O . LEU A 1 124 ? -4.718 -5.156 3.571 1.00 81.62 124 LEU A O 1
ATOM 1019 N N . LYS A 1 125 ? -3.742 -6.890 2.542 1.00 78.50 125 LYS A N 1
ATOM 1020 C CA . LYS A 1 125 ? -3.528 -7.679 3.773 1.00 78.50 125 LYS A CA 1
ATOM 1021 C C . LYS A 1 125 ? -2.317 -7.248 4.594 1.00 78.50 125 LYS A C 1
ATOM 1023 O O . LYS A 1 125 ? -2.303 -7.455 5.808 1.00 78.50 125 LYS A O 1
ATOM 1028 N N . GLU A 1 126 ? -1.288 -6.678 3.977 1.00 61.53 126 GLU A N 1
ATOM 1029 C CA . GLU A 1 126 ? -0.036 -6.342 4.661 1.00 61.53 126 GLU A CA 1
ATOM 1030 C C . GLU A 1 126 ? -0.133 -5.017 5.439 1.00 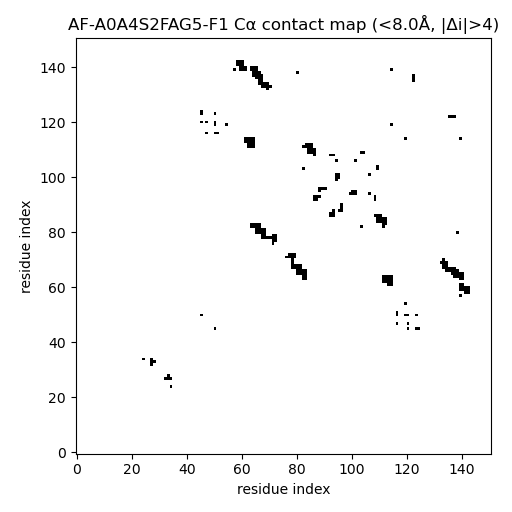61.53 126 GLU A C 1
ATOM 1032 O O . GLU A 1 126 ? 0.495 -4.015 5.110 1.00 61.53 126 GLU A O 1
ATOM 1037 N N . GLY A 1 127 ? -0.918 -5.030 6.522 1.00 52.91 127 GLY A N 1
ATOM 1038 C CA . GLY A 1 127 ? -1.022 -3.938 7.498 1.00 52.91 127 GLY A CA 1
ATOM 1039 C C . GLY A 1 127 ? -0.289 -4.183 8.824 1.00 52.91 127 GLY A C 1
ATOM 1040 O O . GLY A 1 127 ? -0.167 -3.266 9.634 1.00 52.91 127 GLY A O 1
ATOM 1041 N N . LYS A 1 128 ? 0.211 -5.399 9.091 1.00 41.22 128 LYS A N 1
ATOM 1042 C CA . LYS A 1 128 ? 0.783 -5.755 10.403 1.00 41.22 128 LYS A CA 1
ATOM 1043 C C . LYS A 1 128 ? 2.011 -6.672 10.277 1.00 41.22 128 LYS A C 1
ATOM 1045 O O . LYS A 1 128 ? 1.893 -7.884 10.184 1.00 41.22 128 LYS A O 1
ATOM 1050 N N . GLY A 1 129 ? 3.204 -6.075 10.364 1.00 33.62 129 GLY A N 1
ATOM 1051 C CA . GLY A 1 129 ? 4.380 -6.737 10.946 1.00 33.62 129 GLY A CA 1
ATOM 1052 C C . GLY A 1 129 ? 5.416 -7.374 10.006 1.00 33.62 129 GLY A C 1
ATOM 1053 O O . GLY A 1 129 ? 5.312 -8.537 9.643 1.00 33.62 129 GLY A O 1
ATOM 1054 N N . ARG A 1 130 ? 6.531 -6.647 9.812 1.00 37.59 130 ARG A N 1
ATOM 1055 C CA . ARG A 1 130 ? 7.928 -7.011 10.178 1.00 37.59 130 ARG A CA 1
ATOM 1056 C C . ARG A 1 130 ? 8.970 -6.528 9.144 1.00 37.59 130 ARG A C 1
ATOM 1058 O O . ARG A 1 130 ? 9.010 -6.930 7.993 1.00 37.59 130 ARG A O 1
ATOM 1065 N N . ARG A 1 131 ? 9.858 -5.655 9.637 1.00 37.09 131 ARG A N 1
ATOM 1066 C CA . ARG A 1 131 ? 11.228 -5.314 9.186 1.00 37.09 131 ARG A CA 1
ATOM 1067 C C . ARG A 1 131 ? 11.514 -4.731 7.788 1.00 37.09 131 ARG A C 1
ATOM 1069 O O . ARG A 1 131 ? 12.673 -4.423 7.535 1.00 37.09 131 ARG A O 1
ATOM 1076 N N . PHE A 1 132 ? 10.524 -4.403 6.959 1.00 36.44 132 PHE A N 1
ATOM 1077 C CA . PHE A 1 132 ? 10.730 -3.519 5.794 1.00 36.44 132 PHE A CA 1
ATOM 1078 C C . PHE A 1 132 ? 9.676 -2.398 5.749 1.00 36.44 132 PHE A C 1
ATOM 1080 O O . PHE A 1 132 ? 8.698 -2.459 5.017 1.00 36.44 132 PHE A O 1
ATOM 1087 N N . ARG A 1 133 ? 9.882 -1.325 6.531 1.00 39.66 133 ARG A N 1
ATOM 1088 C CA . ARG A 1 133 ? 9.051 -0.093 6.534 1.00 39.66 133 ARG A CA 1
ATOM 1089 C C . ARG A 1 133 ? 9.179 0.742 5.240 1.00 39.66 133 ARG A C 1
ATOM 1091 O O . ARG A 1 133 ? 9.388 1.950 5.309 1.00 39.66 133 ARG A O 1
ATOM 1098 N N . ARG A 1 134 ? 9.188 0.126 4.056 1.00 44.12 134 ARG A N 1
ATOM 1099 C CA . ARG A 1 134 ? 9.735 0.791 2.865 1.00 44.12 134 ARG A CA 1
ATOM 1100 C C . ARG A 1 134 ? 9.088 0.491 1.519 1.00 44.12 134 ARG A C 1
ATOM 1102 O O . ARG A 1 134 ? 9.595 1.022 0.542 1.00 44.12 134 ARG A O 1
ATOM 1109 N N . ASP A 1 135 ? 8.024 -0.300 1.428 1.00 42.38 135 ASP A N 1
ATOM 1110 C CA . ASP A 1 135 ? 7.617 -0.753 0.090 1.00 42.38 135 ASP A CA 1
ATOM 1111 C C . ASP A 1 135 ? 6.114 -0.889 -0.140 1.00 42.38 135 ASP A C 1
ATOM 1113 O O . ASP A 1 135 ? 5.723 -1.717 -0.942 1.00 42.38 135 ASP A O 1
ATOM 1117 N N . TRP A 1 136 ? 5.244 -0.105 0.508 1.00 47.66 136 TRP A N 1
ATOM 1118 C CA . TRP A 1 136 ? 3.807 -0.295 0.272 1.00 47.66 136 TRP A CA 1
ATOM 1119 C C . TRP A 1 136 ? 3.017 0.997 0.140 1.00 47.66 136 TRP A C 1
ATOM 1121 O O . TRP A 1 136 ? 2.428 1.533 1.073 1.00 47.66 136 TRP A O 1
ATOM 1131 N N . SER A 1 137 ? 2.987 1.470 -1.099 1.00 51.47 137 SER A N 1
ATOM 1132 C CA . SER A 1 137 ? 1.817 2.132 -1.668 1.00 51.47 137 SER A CA 1
ATOM 1133 C C . SER A 1 137 ? 1.761 1.670 -3.121 1.00 51.47 137 SER A C 1
ATOM 1135 O O . SER A 1 137 ? 2.629 2.030 -3.921 1.00 51.47 137 SER A O 1
ATOM 1137 N N . LEU A 1 138 ? 0.833 0.755 -3.408 1.00 54.97 138 LEU A N 1
ATOM 1138 C CA . LEU A 1 138 ? 0.570 0.282 -4.757 1.00 54.97 138 LEU A CA 1
ATOM 1139 C C . LEU A 1 138 ? -0.286 1.345 -5.441 1.00 54.97 138 LEU A C 1
ATOM 1141 O O . LEU A 1 138 ? -1.474 1.448 -5.158 1.00 54.97 138 LEU A O 1
ATOM 1145 N N . SER A 1 139 ? 0.305 2.158 -6.311 1.00 57.69 139 SER A N 1
ATOM 1146 C CA . SER A 1 139 ? -0.487 3.097 -7.111 1.00 57.69 139 SER A CA 1
ATOM 1147 C C . SER A 1 139 ? -0.807 2.456 -8.451 1.00 57.69 139 SER A C 1
ATOM 1149 O O . SER A 1 139 ? 0.100 2.061 -9.193 1.00 57.69 139 SER A O 1
ATOM 1151 N N . ILE A 1 140 ? -2.097 2.368 -8.765 1.00 57.81 140 ILE A N 1
ATOM 1152 C CA . ILE A 1 140 ? -2.572 2.039 -10.108 1.00 57.81 140 ILE A CA 1
ATOM 1153 C C . ILE A 1 140 ? -2.205 3.232 -10.987 1.00 57.81 140 ILE A C 1
ATOM 1155 O O . ILE A 1 140 ? -2.616 4.359 -10.707 1.00 57.81 140 ILE A O 1
ATOM 1159 N N . ALA A 1 141 ? -1.355 3.020 -11.994 1.00 48.09 141 ALA A N 1
ATOM 1160 C CA . ALA A 1 141 ? -0.861 4.129 -12.801 1.00 48.09 141 ALA A CA 1
ATOM 1161 C C . ALA A 1 141 ? -2.046 4.786 -13.539 1.00 48.09 141 ALA A C 1
ATOM 1163 O O . ALA A 1 141 ? -2.769 4.087 -14.258 1.00 48.09 141 ALA A O 1
ATOM 1164 N N . PRO A 1 142 ? -2.283 6.102 -13.385 1.00 39.38 142 PRO A N 1
ATOM 1165 C CA . PRO A 1 142 ? -3.371 6.754 -14.094 1.00 39.38 142 PRO A CA 1
ATOM 1166 C C . PRO A 1 142 ? -3.115 6.676 -15.603 1.00 39.38 142 PRO A C 1
ATOM 1168 O O . PRO A 1 142 ? -2.024 6.985 -16.090 1.00 39.38 142 PRO A O 1
ATOM 1171 N N . GLY A 1 143 ? -4.126 6.247 -16.354 1.00 40.59 143 GLY A N 1
ATOM 1172 C CA . GLY A 1 143 ? -4.180 6.462 -17.793 1.00 40.59 143 GLY A CA 1
ATOM 1173 C C . GLY A 1 143 ? -4.797 7.832 -18.038 1.00 40.59 143 GLY A C 1
ATOM 1174 O O . GLY A 1 143 ? -6.010 7.946 -17.961 1.00 40.59 143 GLY A O 1
ATOM 1175 N N . ARG A 1 144 ? -3.968 8.847 -18.330 1.00 33.81 144 ARG A N 1
ATOM 1176 C CA . ARG A 1 144 ? -4.357 10.268 -18.476 1.00 33.81 144 ARG A CA 1
ATOM 1177 C C . ARG A 1 144 ? -4.973 10.895 -17.209 1.00 33.81 144 ARG A C 1
ATOM 1179 O O . ARG A 1 144 ? -5.686 10.273 -16.434 1.00 33.81 144 ARG A O 1
ATOM 1186 N N . THR A 1 145 ? -4.641 12.160 -16.982 1.00 31.34 145 THR A N 1
ATOM 1187 C CA . THR A 1 145 ? -5.221 13.011 -15.941 1.00 31.34 145 THR A CA 1
ATOM 1188 C C . THR A 1 145 ? -6.722 13.146 -16.183 1.00 31.34 145 THR A C 1
ATOM 1190 O O . THR A 1 145 ? -7.132 13.735 -17.178 1.00 31.34 145 THR A O 1
ATOM 1193 N N . VAL A 1 146 ? -7.544 12.617 -15.278 1.00 35.16 146 VAL A N 1
ATOM 1194 C CA . VAL A 1 146 ? -8.944 13.033 -15.171 1.00 35.16 146 VAL A CA 1
ATOM 1195 C C . VAL A 1 146 ? -8.930 14.290 -14.307 1.00 35.16 146 VAL A C 1
ATOM 1197 O O . VAL A 1 146 ? -8.678 14.216 -13.106 1.00 35.16 146 VAL A O 1
ATOM 1200 N N . GLN A 1 147 ? -9.103 15.457 -14.930 1.00 27.84 147 GLN A N 1
ATOM 1201 C CA . GLN A 1 147 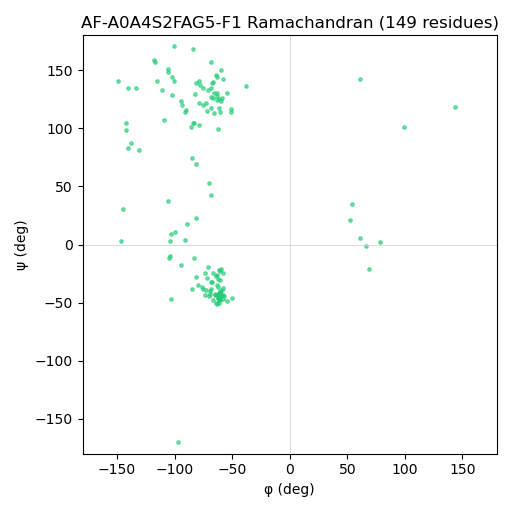? -9.495 16.659 -14.201 1.00 27.84 147 GLN A CA 1
ATOM 1202 C C . GLN A 1 147 ? -10.906 16.404 -13.674 1.00 27.84 147 GLN A C 1
ATOM 1204 O O . GLN A 1 147 ? -11.840 16.257 -14.459 1.00 27.84 147 GLN A O 1
ATOM 1209 N N . PHE A 1 148 ? -11.056 16.307 -12.357 1.00 27.25 148 PHE A N 1
ATOM 1210 C CA . PHE A 1 148 ? -12.372 16.426 -11.747 1.00 27.25 148 PHE A CA 1
ATOM 1211 C C . PHE A 1 148 ? -12.771 17.906 -11.823 1.00 27.25 148 PHE A C 1
ATOM 1213 O O . PHE A 1 148 ? -12.006 18.741 -11.329 1.00 27.25 148 PHE A O 1
ATOM 1220 N N . PRO A 1 149 ? -13.901 18.269 -12.455 1.00 30.77 149 PRO A N 1
ATOM 1221 C CA . PRO A 1 149 ? -14.468 19.592 -12.251 1.00 30.77 149 PRO A CA 1
ATOM 1222 C C . PRO A 1 149 ? -14.853 19.688 -10.771 1.00 30.77 149 PRO A C 1
ATOM 1224 O O . PRO A 1 149 ? -15.473 18.771 -10.230 1.00 30.77 149 PRO A O 1
ATOM 1227 N N . GLY A 1 150 ? -14.381 20.742 -10.108 1.00 37.59 150 GLY A N 1
ATOM 1228 C CA . GLY A 1 150 ? -14.660 20.986 -8.698 1.00 37.59 150 GLY A CA 1
ATOM 1229 C C . GLY A 1 150 ? -16.162 21.081 -8.438 1.00 37.59 150 GLY A C 1
ATOM 1230 O O . GLY A 1 150 ? -16.902 21.612 -9.268 1.00 37.59 150 GLY A O 1
ATOM 1231 N N . PHE A 1 151 ? -16.574 20.544 -7.293 1.00 35.81 151 PHE A N 1
ATOM 1232 C CA . PHE A 1 151 ? -17.743 21.039 -6.577 1.00 35.81 151 PHE A CA 1
ATOM 1233 C C . PHE A 1 151 ? -17.349 22.303 -5.815 1.00 35.81 151 PHE A C 1
ATOM 1235 O O . PHE A 1 151 ? -16.188 22.346 -5.338 1.00 35.81 151 PHE A O 1
#

Solvent-accessible surface area (backbone atoms only — not comparable to full-atom values): 9432 Å² total; per-residue (Å²): 135,69,64,61,65,53,50,53,57,47,50,56,51,48,55,52,52,50,53,50,50,52,52,52,50,54,50,30,59,76,68,68,49,88,78,80,75,74,79,74,79,70,89,71,75,88,46,72,67,56,44,53,54,60,52,69,76,56,89,45,40,55,60,32,30,23,39,28,45,53,58,50,39,90,88,74,70,45,57,49,74,46,74,40,39,81,34,63,74,32,83,100,49,24,55,59,68,76,70,42,93,71,58,73,88,78,42,86,63,60,40,59,38,54,68,44,72,68,60,49,44,50,64,71,67,71,80,76,91,82,96,64,94,33,65,85,46,80,41,64,40,71,66,68,89,79,80,74,80,79,132

Nearest PDB structures (foldseek):
  7r3e-assembly1_A  TM=2.102E-01  e=2.880E+00  Pseudomonas aeruginosa PAO1

Sequence (151 aa):
MNGSLYQEGLEEKVERLEKENEYLKSLLEKHQIEFDPLPFIHDEKITEVHVRFFYSMFRGRSDVYAKRSGKPNSKTGMAGYYPQCANFWKDGYCPRKHGMSISCQKCDNRQYLSITGPVLMAHLKEGKGRRFRRDWSLSIAPGRTVQFPGF

Radius of gyration: 23.96 Å; Cα contacts (8 Å, |Δi|>4): 141; chains: 1; bounding box: 54×33×62 Å

pLDDT: mean 77.5, std 18.71, range [27.25, 96.88]